Protein AF-A0A380HQI9-F1 (afdb_monomer_lite)

Structure (mmCIF, N/CA/C/O backbone):
data_AF-A0A380HQI9-F1
#
_entry.id   AF-A0A380HQI9-F1
#
loop_
_atom_site.group_PDB
_atom_site.id
_atom_site.type_symbol
_atom_site.label_atom_id
_atom_site.label_alt_id
_atom_site.label_comp_id
_atom_site.label_asym_id
_atom_site.label_entity_id
_atom_site.label_seq_id
_atom_site.pdbx_PDB_ins_code
_atom_site.Cartn_x
_atom_site.Cartn_y
_atom_site.Cartn_z
_atom_site.occupancy
_atom_site.B_iso_or_equiv
_atom_site.auth_seq_id
_atom_site.auth_comp_id
_atom_site.auth_asym_id
_atom_site.auth_atom_id
_atom_site.pdbx_PDB_model_num
ATOM 1 N N . MET A 1 1 ? -19.184 3.535 9.173 1.00 83.31 1 MET A N 1
ATOM 2 C CA . MET A 1 1 ? -17.759 3.297 9.505 1.00 83.31 1 MET A CA 1
ATOM 3 C C . MET A 1 1 ? -17.237 4.533 10.238 1.00 83.31 1 MET A C 1
ATOM 5 O O . MET A 1 1 ? -17.594 5.613 9.791 1.00 83.31 1 MET A O 1
ATOM 9 N N . PRO A 1 2 ? -16.517 4.449 11.377 1.00 91.00 2 PRO A N 1
ATOM 10 C CA . PRO A 1 2 ? -16.039 5.631 12.096 1.00 91.00 2 PRO A CA 1
ATOM 11 C C . PRO A 1 2 ? -15.077 6.422 11.208 1.00 91.00 2 PRO A C 1
ATOM 13 O O . PRO A 1 2 ? -14.384 5.819 10.384 1.00 91.00 2 PRO A O 1
ATOM 16 N N . LYS A 1 3 ? -14.977 7.740 11.417 1.00 92.12 3 LYS A N 1
ATOM 17 C CA . LYS A 1 3 ? -14.092 8.612 10.622 1.00 92.12 3 LYS A CA 1
ATOM 18 C C . LYS A 1 3 ? -12.658 8.068 10.535 1.00 92.12 3 LYS A C 1
ATOM 20 O O . LYS A 1 3 ? -12.086 8.020 9.455 1.00 92.12 3 LYS A O 1
ATOM 25 N N . SER A 1 4 ? -12.113 7.540 11.634 1.00 90.06 4 SER A N 1
ATOM 26 C CA . SER A 1 4 ? -10.756 6.970 11.664 1.00 90.06 4 SER A CA 1
ATOM 27 C C . SER A 1 4 ? -10.571 5.699 10.822 1.00 90.06 4 SER A C 1
ATOM 29 O O . SER A 1 4 ? -9.453 5.400 10.417 1.00 90.06 4 SER A O 1
ATOM 31 N N . GLN A 1 5 ? -11.632 4.930 10.554 1.00 92.81 5 GLN A N 1
ATOM 32 C CA . GLN A 1 5 ? -11.567 3.810 9.610 1.00 92.81 5 GLN A CA 1
ATOM 33 C C . GLN A 1 5 ? -11.761 4.301 8.170 1.00 92.81 5 GLN A C 1
ATOM 35 O O . GLN A 1 5 ? -11.120 3.765 7.278 1.00 92.81 5 GLN A O 1
ATOM 40 N N . GLN A 1 6 ? -12.612 5.308 7.932 1.00 94.44 6 GLN A N 1
ATOM 41 C CA . GLN A 1 6 ? -12.789 5.911 6.599 1.00 94.44 6 GLN A CA 1
ATOM 42 C C . GLN A 1 6 ? -11.492 6.528 6.081 1.00 94.44 6 GLN A C 1
ATOM 44 O O . GLN A 1 6 ? -11.137 6.296 4.933 1.00 94.44 6 GLN A O 1
ATOM 49 N N . ILE A 1 7 ? -10.753 7.227 6.944 1.00 95.56 7 ILE A N 1
ATOM 50 C CA . ILE A 1 7 ? -9.427 7.759 6.610 1.00 95.56 7 ILE A CA 1
ATOM 51 C C . ILE A 1 7 ? -8.465 6.616 6.261 1.00 95.56 7 ILE A C 1
ATOM 53 O O . ILE A 1 7 ? -7.812 6.669 5.225 1.00 95.56 7 ILE A O 1
ATOM 57 N N . LEU A 1 8 ? -8.424 5.553 7.077 1.00 95.44 8 LEU A N 1
ATOM 58 C CA . LEU A 1 8 ? -7.578 4.385 6.807 1.00 95.44 8 LEU A CA 1
ATOM 59 C C . LEU A 1 8 ? -7.936 3.704 5.477 1.00 95.44 8 LEU A C 1
ATOM 61 O O . LEU A 1 8 ? -7.039 3.317 4.741 1.00 95.44 8 LEU A O 1
ATOM 65 N N . LEU A 1 9 ? -9.227 3.589 5.153 1.00 96.19 9 LEU A N 1
ATOM 66 C CA . LEU A 1 9 ? -9.678 3.063 3.864 1.00 96.19 9 LEU A CA 1
ATOM 67 C C . LEU A 1 9 ? -9.240 3.961 2.708 1.00 96.19 9 LEU A C 1
ATOM 69 O O . LEU A 1 9 ? -8.760 3.447 1.709 1.00 96.19 9 LEU A O 1
ATOM 73 N N . GLY A 1 10 ? -9.382 5.282 2.838 1.00 97.12 10 GLY A N 1
ATOM 74 C CA . GLY A 1 10 ? -8.934 6.221 1.810 1.00 97.12 10 GLY A CA 1
ATOM 75 C C . GLY A 1 10 ? -7.441 6.076 1.516 1.00 97.12 10 GLY A C 1
ATOM 76 O O . GLY A 1 10 ? -7.051 5.973 0.358 1.00 97.12 10 GLY A O 1
ATOM 77 N N . ILE A 1 11 ? -6.620 5.976 2.567 1.00 96.00 11 ILE A N 1
ATOM 78 C CA . ILE A 1 11 ? -5.179 5.720 2.440 1.00 96.00 11 ILE A CA 1
ATOM 79 C C . ILE A 1 11 ? -4.934 4.364 1.769 1.00 96.00 11 ILE A C 1
ATOM 81 O O . ILE A 1 11 ? -4.175 4.293 0.809 1.00 96.00 11 ILE A O 1
ATOM 85 N N . LEU A 1 12 ? -5.605 3.301 2.222 1.00 97.00 12 LEU A N 1
ATOM 86 C CA . LEU A 1 12 ? -5.439 1.959 1.663 1.00 97.00 12 LEU A CA 1
ATOM 87 C C . LEU A 1 12 ? -5.788 1.906 0.169 1.00 97.00 12 LEU A C 1
ATOM 89 O O . LEU A 1 12 ? -5.066 1.285 -0.599 1.00 97.00 12 LEU A O 1
ATOM 93 N N . LEU A 1 13 ? -6.863 2.576 -0.253 1.00 97.19 13 LEU A N 1
ATOM 94 C CA . LEU A 1 13 ? -7.263 2.629 -1.660 1.00 97.19 13 LEU A CA 1
ATOM 95 C C . LEU A 1 13 ? -6.208 3.325 -2.525 1.00 97.19 13 LEU A C 1
ATOM 97 O O . LEU A 1 13 ? -5.908 2.839 -3.610 1.00 97.19 13 LEU A O 1
ATOM 101 N N . ILE A 1 14 ? -5.611 4.417 -2.041 1.00 97.50 14 ILE A N 1
ATOM 102 C CA . ILE A 1 14 ? -4.507 5.092 -2.742 1.00 97.50 14 ILE A CA 1
ATOM 103 C C . ILE A 1 14 ? -3.300 4.155 -2.865 1.00 97.50 14 ILE A C 1
ATOM 105 O O . ILE A 1 14 ? -2.709 4.054 -3.937 1.00 97.50 14 ILE A O 1
ATOM 109 N N . PHE A 1 15 ? -2.959 3.446 -1.787 1.00 96.44 15 PHE A N 1
ATOM 110 C CA . PHE A 1 15 ? -1.848 2.496 -1.791 1.00 96.44 15 PHE A CA 1
ATOM 111 C C . PHE A 1 15 ? -2.091 1.358 -2.780 1.00 96.44 15 PHE A C 1
ATOM 113 O O . PHE A 1 15 ? -1.224 1.117 -3.603 1.00 96.44 15 PHE A O 1
ATOM 120 N N . ILE A 1 16 ? 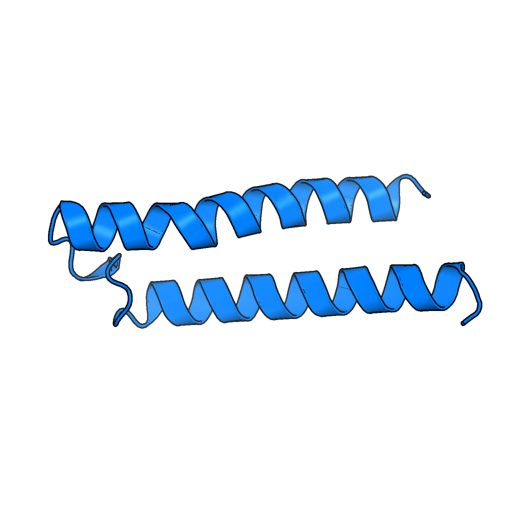-3.280 0.748 -2.795 1.00 96.31 16 ILE A N 1
ATOM 121 C CA . ILE A 1 16 ? -3.642 -0.311 -3.755 1.00 96.31 16 ILE A CA 1
ATOM 122 C C . ILE A 1 16 ? -3.529 0.177 -5.204 1.00 96.31 16 ILE A C 1
ATOM 124 O O . ILE A 1 16 ? -3.031 -0.546 -6.064 1.00 96.31 16 ILE A O 1
ATOM 128 N N . VAL A 1 17 ? -3.978 1.403 -5.489 1.00 97.56 17 VAL A N 1
ATOM 129 C CA . VAL A 1 17 ? -3.842 1.999 -6.826 1.00 97.56 17 VAL A CA 1
ATOM 130 C C . VAL A 1 17 ? -2.365 2.093 -7.206 1.00 97.56 17 VAL A C 1
ATOM 132 O O . VAL A 1 17 ? -1.980 1.634 -8.278 1.00 97.56 17 VAL A O 1
ATOM 135 N N . PHE A 1 18 ? -1.517 2.634 -6.333 1.00 96.12 18 PHE A N 1
ATOM 136 C CA . PHE A 1 18 ? -0.084 2.707 -6.606 1.00 96.12 18 PHE A CA 1
ATOM 137 C C . PHE A 1 18 ? 0.566 1.332 -6.740 1.00 96.12 18 PHE A C 1
ATOM 139 O O . PHE A 1 18 ? 1.343 1.125 -7.665 1.00 96.12 18 PHE A O 1
ATOM 146 N N . ASP A 1 19 ? 0.203 0.390 -5.882 1.00 94.88 19 ASP A N 1
ATOM 147 C CA . ASP A 1 19 ? 0.772 -0.954 -5.842 1.00 94.88 19 ASP A CA 1
ATOM 148 C C . ASP A 1 19 ? 0.466 -1.732 -7.126 1.00 94.88 19 ASP A C 1
ATOM 150 O O . ASP A 1 19 ? 1.289 -2.490 -7.627 1.00 94.88 19 ASP A O 1
ATOM 154 N N . PHE A 1 20 ? -0.695 -1.462 -7.729 1.00 94.94 20 PHE A N 1
ATOM 155 C CA . PHE A 1 20 ? -1.075 -2.015 -9.021 1.00 94.94 20 PHE A CA 1
ATOM 156 C C . PHE A 1 20 ? -0.410 -1.288 -10.200 1.00 94.94 20 PHE A C 1
ATOM 158 O O . PHE A 1 20 ? 0.179 -1.925 -11.072 1.00 94.94 20 PHE A O 1
ATOM 165 N N . PHE A 1 21 ? -0.496 0.046 -10.261 1.00 96.88 21 PHE A N 1
ATOM 166 C CA . PHE A 1 21 ? -0.071 0.795 -11.450 1.00 96.88 21 PHE A CA 1
ATOM 167 C C . PHE A 1 21 ? 1.440 1.014 -11.544 1.00 96.88 21 PHE A C 1
ATOM 169 O O . PHE A 1 21 ? 1.971 1.003 -12.655 1.00 96.88 21 PHE A O 1
ATOM 176 N N . ILE A 1 22 ? 2.144 1.208 -10.423 1.00 96.06 22 ILE A N 1
ATOM 177 C CA . ILE A 1 22 ? 3.595 1.444 -10.423 1.00 96.06 22 ILE A CA 1
ATOM 178 C C . ILE A 1 22 ? 4.346 0.317 -11.142 1.00 96.06 22 ILE A C 1
ATOM 180 O O . ILE A 1 22 ? 5.103 0.636 -12.063 1.00 96.06 22 ILE A O 1
ATOM 184 N N . PRO A 1 23 ? 4.141 -0.971 -10.807 1.00 96.19 23 PRO A N 1
ATOM 185 C CA . PRO A 1 23 ? 4.874 -2.034 -11.471 1.00 96.19 23 PRO A CA 1
ATOM 186 C C . PRO A 1 23 ? 4.468 -2.265 -12.920 1.00 96.19 23 PRO A C 1
ATOM 188 O O . PRO A 1 23 ? 5.322 -2.593 -13.738 1.00 96.19 23 PRO A O 1
ATOM 191 N N . ILE A 1 24 ? 3.208 -2.005 -13.280 1.00 96.94 24 ILE A N 1
ATOM 192 C CA . ILE A 1 24 ? 2.758 -2.050 -14.680 1.00 96.94 24 ILE A CA 1
ATOM 193 C C . ILE A 1 24 ? 3.499 -1.004 -15.518 1.00 96.94 24 ILE A C 1
ATOM 195 O O . ILE A 1 24 ? 3.992 -1.310 -16.603 1.00 96.94 24 ILE A O 1
ATOM 199 N N . ILE A 1 25 ? 3.604 0.227 -15.011 1.00 96.56 25 ILE A N 1
ATOM 200 C CA . ILE A 1 25 ? 4.354 1.304 -15.667 1.00 96.56 25 ILE A CA 1
ATOM 201 C C . ILE A 1 25 ? 5.845 0.948 -15.699 1.00 96.56 25 ILE A C 1
ATOM 203 O O . ILE A 1 25 ? 6.486 1.073 -16.740 1.00 96.56 25 ILE A O 1
ATOM 207 N N . GLY A 1 26 ? 6.402 0.462 -14.590 1.00 96.62 26 GLY A N 1
ATOM 208 C CA . GLY A 1 26 ? 7.805 0.065 -14.510 1.00 96.62 26 GLY A CA 1
ATOM 209 C C . GLY A 1 26 ? 8.185 -1.012 -15.522 1.00 96.62 26 GLY A C 1
ATOM 210 O O . GLY A 1 26 ? 9.203 -0.884 -16.201 1.00 96.62 26 GLY A O 1
ATOM 211 N N . GLU A 1 27 ? 7.342 -2.030 -15.680 1.00 96.12 27 GLU A N 1
ATOM 212 C CA . GLU A 1 27 ? 7.538 -3.088 -16.668 1.00 96.12 27 GLU A CA 1
ATOM 213 C C . GLU A 1 27 ? 7.363 -2.555 -18.099 1.00 96.12 27 GLU A C 1
ATOM 215 O O . GLU A 1 27 ? 8.222 -2.781 -18.950 1.00 96.12 27 GLU A O 1
ATOM 220 N N . GLY A 1 28 ? 6.310 -1.769 -18.353 1.00 96.94 28 GLY A N 1
ATOM 221 C CA . GLY A 1 28 ? 6.006 -1.218 -19.678 1.00 96.94 28 GLY A CA 1
ATOM 222 C C . GLY A 1 28 ? 7.060 -0.243 -20.217 1.00 96.94 28 GLY A C 1
ATOM 223 O O . GLY A 1 28 ? 7.320 -0.227 -21.418 1.00 96.94 28 GLY A O 1
ATOM 224 N N . PHE A 1 29 ? 7.699 0.538 -19.341 1.00 96.88 29 PHE A N 1
ATOM 225 C CA . PHE A 1 29 ? 8.762 1.488 -19.700 1.00 96.88 29 PHE A CA 1
ATOM 226 C C . PHE A 1 29 ? 10.175 0.968 -19.400 1.00 96.88 29 PHE A C 1
ATOM 228 O O . PHE A 1 29 ? 11.148 1.700 -19.572 1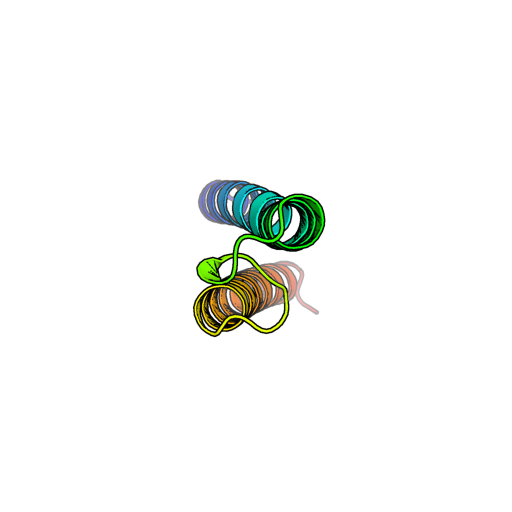.00 96.88 29 PHE A O 1
ATOM 235 N N . ASN A 1 30 ? 10.305 -0.292 -18.973 1.00 95.12 30 ASN A N 1
ATOM 236 C CA . ASN A 1 30 ? 11.582 -0.940 -18.673 1.00 95.12 30 ASN A CA 1
ATOM 237 C C . ASN A 1 30 ? 12.411 -0.212 -17.583 1.00 95.12 30 ASN A C 1
ATOM 239 O O . ASN A 1 30 ? 13.641 -0.206 -17.614 1.00 95.12 30 ASN A O 1
ATOM 243 N N . ILE A 1 31 ? 11.740 0.392 -16.595 1.00 96.25 31 ILE A N 1
ATOM 244 C CA . ILE A 1 31 ? 12.359 1.130 -15.484 1.00 96.25 31 ILE A CA 1
ATOM 245 C C . ILE A 1 31 ? 12.690 0.150 -14.357 1.00 96.25 31 ILE A C 1
ATOM 247 O O . ILE A 1 31 ? 11.810 -0.228 -13.588 1.00 96.25 31 ILE A O 1
ATOM 251 N N . GLU A 1 32 ? 13.962 -0.238 -14.220 1.00 93.44 32 GLU A N 1
ATOM 252 C CA . GLU A 1 32 ? 14.411 -1.294 -13.290 1.00 93.44 32 GLU A CA 1
ATOM 253 C C . GLU A 1 32 ? 13.900 -1.139 -11.852 1.00 93.44 32 GLU A C 1
ATOM 255 O O . GLU A 1 32 ? 13.444 -2.108 -11.249 1.00 93.44 32 GLU A O 1
ATOM 260 N N . ILE A 1 33 ? 13.915 0.085 -11.320 1.00 94.69 33 ILE A N 1
ATOM 261 C CA . ILE A 1 33 ? 13.514 0.391 -9.936 1.00 94.69 33 ILE A CA 1
ATOM 262 C C . ILE A 1 33 ? 12.014 0.161 -9.708 1.00 94.69 33 ILE A C 1
ATOM 264 O O . ILE A 1 33 ? 11.594 -0.087 -8.577 1.00 94.69 33 ILE A O 1
ATOM 268 N N . LEU A 1 34 ? 11.206 0.218 -10.764 1.00 96.00 34 LEU A N 1
ATOM 269 C CA . LEU A 1 34 ? 9.754 0.099 -10.697 1.00 96.00 34 LEU A CA 1
ATOM 270 C C . LEU A 1 34 ? 9.249 -1.239 -11.245 1.00 96.00 34 LEU A C 1
ATOM 272 O O . LEU A 1 34 ? 8.049 -1.437 -11.259 1.00 96.00 34 LEU A O 1
ATOM 276 N N . LYS A 1 35 ? 10.104 -2.165 -11.692 1.00 95.44 35 LYS A N 1
ATOM 277 C CA . LYS A 1 35 ? 9.658 -3.489 -12.169 1.00 95.44 35 LYS A CA 1
ATOM 278 C C . LYS A 1 35 ? 9.083 -4.345 -11.044 1.00 95.44 35 LYS A C 1
ATOM 280 O O . LYS A 1 35 ? 9.461 -4.187 -9.884 1.00 95.44 35 LYS A O 1
ATOM 285 N N . PHE A 1 36 ? 8.285 -5.354 -11.392 1.00 92.44 36 PHE A N 1
ATOM 286 C CA . PHE A 1 36 ? 7.760 -6.335 -10.425 1.00 92.44 36 PHE A CA 1
ATOM 287 C C . PHE A 1 36 ? 8.856 -7.057 -9.623 1.00 92.44 36 PHE A C 1
ATOM 289 O O . PHE A 1 36 ? 8.656 -7.449 -8.473 1.00 92.44 36 PHE A O 1
ATOM 296 N N . SER A 1 37 ? 10.039 -7.244 -10.213 1.00 93.12 37 SER A N 1
ATOM 297 C CA . SER A 1 37 ? 11.180 -7.876 -9.544 1.00 93.12 37 SER A CA 1
ATOM 298 C C . SER A 1 37 ? 11.894 -6.956 -8.546 1.00 93.12 37 SER A C 1
ATOM 300 O O . SER A 1 37 ? 12.632 -7.462 -7.693 1.00 93.12 37 SER A O 1
ATOM 302 N N . SER A 1 38 ? 11.659 -5.641 -8.624 1.00 95.62 38 SER A N 1
ATOM 303 C CA . SER A 1 38 ? 12.328 -4.622 -7.819 1.00 95.62 38 SER A CA 1
ATOM 304 C C . SER A 1 38 ? 12.067 -4.803 -6.329 1.00 95.62 38 SER A C 1
ATOM 306 O O . SER A 1 38 ? 10.943 -5.047 -5.884 1.00 95.62 38 SER A O 1
ATOM 308 N N . ILE A 1 39 ? 13.117 -4.604 -5.531 1.00 96.50 39 ILE A N 1
ATOM 309 C CA . ILE A 1 39 ? 13.009 -4.607 -4.073 1.00 96.50 39 ILE A CA 1
ATOM 310 C C . ILE A 1 39 ? 12.100 -3.480 -3.564 1.00 96.50 39 ILE A C 1
ATOM 312 O O . ILE A 1 39 ? 11.388 -3.673 -2.585 1.00 96.50 39 ILE A O 1
ATOM 316 N N . TYR A 1 40 ? 12.066 -2.333 -4.249 1.00 94.75 40 TYR A N 1
ATOM 317 C CA . TYR A 1 40 ? 11.246 -1.189 -3.846 1.00 94.75 40 TYR A CA 1
ATOM 318 C C . TYR A 1 40 ? 9.754 -1.481 -4.007 1.00 94.75 40 TYR A C 1
ATOM 320 O O . TYR A 1 40 ? 8.981 -1.201 -3.094 1.00 94.75 40 TYR A O 1
ATOM 328 N N . VAL A 1 41 ? 9.368 -2.112 -5.121 1.00 96.19 41 VAL A N 1
ATOM 329 C CA . VAL A 1 41 ? 7.987 -2.559 -5.359 1.00 96.19 41 VAL A CA 1
ATOM 330 C C . VAL A 1 41 ? 7.581 -3.604 -4.321 1.00 96.19 41 VAL A C 1
ATOM 332 O O . VAL A 1 41 ? 6.532 -3.468 -3.709 1.00 96.19 41 VAL A O 1
ATOM 335 N N . LYS A 1 42 ? 8.444 -4.586 -4.027 1.00 96.62 42 LYS A N 1
ATOM 336 C CA . LYS A 1 42 ? 8.162 -5.609 -3.001 1.00 96.62 42 LYS A CA 1
ATOM 337 C C . LYS A 1 42 ? 7.999 -5.031 -1.596 1.00 96.62 42 LYS A C 1
ATOM 339 O O . LYS A 1 42 ? 7.160 -5.494 -0.830 1.00 96.62 42 LYS A O 1
ATOM 344 N N . ILE A 1 43 ? 8.810 -4.037 -1.233 1.00 96.75 43 ILE A N 1
ATOM 345 C CA . ILE A 1 43 ? 8.670 -3.339 0.051 1.00 96.75 43 ILE A CA 1
ATOM 346 C C . ILE A 1 43 ? 7.346 -2.570 0.089 1.00 96.75 43 ILE A C 1
ATOM 348 O O . ILE A 1 43 ? 6.663 -2.592 1.112 1.00 96.75 43 ILE A O 1
ATOM 352 N N . PHE A 1 44 ? 6.980 -1.906 -1.009 1.00 96.25 44 PHE A N 1
ATOM 353 C CA . PHE A 1 44 ? 5.725 -1.168 -1.100 1.00 96.25 44 PHE A CA 1
ATOM 354 C C . PHE A 1 44 ? 4.502 -2.092 -0.979 1.00 96.25 44 PHE A C 1
ATOM 356 O O . PHE A 1 44 ? 3.635 -1.821 -0.149 1.00 96.25 44 PHE A O 1
ATOM 363 N N . ASP A 1 45 ? 4.500 -3.228 -1.681 1.00 96.56 45 ASP A N 1
ATOM 364 C CA . ASP A 1 45 ? 3.470 -4.275 -1.586 1.00 96.56 45 ASP A CA 1
ATOM 365 C C . ASP A 1 45 ? 3.339 -4.799 -0.145 1.00 96.56 45 ASP A C 1
ATOM 367 O O . ASP A 1 45 ? 2.257 -4.816 0.445 1.00 96.56 45 ASP A O 1
ATOM 371 N N . MET A 1 46 ? 4.465 -5.080 0.522 1.00 97.31 46 MET A N 1
ATOM 372 C CA . MET A 1 46 ? 4.460 -5.478 1.936 1.00 97.31 46 MET A CA 1
ATOM 373 C C . MET A 1 46 ? 3.840 -4.419 2.861 1.00 97.31 46 MET A C 1
ATOM 375 O O . MET A 1 46 ? 3.127 -4.768 3.807 1.00 97.31 46 MET A O 1
ATOM 379 N N . ILE A 1 47 ? 4.072 -3.127 2.610 1.00 96.75 47 ILE A N 1
ATOM 380 C CA . ILE A 1 47 ? 3.437 -2.045 3.378 1.00 96.75 47 ILE A CA 1
ATOM 381 C C . ILE A 1 47 ? 1.926 -2.023 3.113 1.00 96.75 47 ILE A C 1
ATOM 383 O O . ILE A 1 47 ? 1.141 -1.941 4.065 1.00 96.75 47 ILE A O 1
ATOM 387 N N . THR A 1 48 ? 1.507 -2.140 1.852 1.00 96.88 48 THR A N 1
ATOM 388 C CA . THR A 1 48 ? 0.093 -2.213 1.459 1.00 96.88 48 THR A CA 1
ATOM 389 C C . THR A 1 48 ? -0.604 -3.401 2.129 1.00 96.88 48 THR A C 1
ATOM 391 O O . THR A 1 48 ? -1.689 -3.241 2.700 1.00 96.88 48 THR A O 1
ATOM 394 N N . LEU A 1 49 ? 0.047 -4.567 2.178 1.00 97.50 49 LEU A N 1
ATOM 395 C CA . LEU A 1 49 ? -0.443 -5.771 2.849 1.00 97.50 49 LEU A CA 1
ATOM 396 C C . LEU A 1 49 ? -0.627 -5.566 4.361 1.00 97.50 49 LEU A C 1
ATOM 398 O O . LEU A 1 49 ? -1.659 -5.951 4.923 1.00 97.50 49 LEU A O 1
ATOM 402 N N . ILE A 1 50 ? 0.341 -4.933 5.033 1.00 97.69 50 ILE A N 1
ATOM 403 C CA . ILE A 1 50 ? 0.250 -4.617 6.468 1.00 97.69 50 ILE A CA 1
ATOM 404 C C . ILE A 1 50 ? -0.930 -3.674 6.731 1.00 97.69 50 ILE A C 1
ATOM 406 O O . ILE A 1 50 ? -1.747 -3.933 7.620 1.00 97.69 50 ILE A O 1
ATOM 410 N N . LEU A 1 51 ? -1.063 -2.602 5.943 1.00 96.56 51 LEU A N 1
ATOM 411 C CA . LEU A 1 51 ? -2.169 -1.650 6.074 1.00 96.56 51 LEU A CA 1
ATOM 412 C C . LEU A 1 51 ? -3.526 -2.317 5.826 1.00 96.56 51 LEU A C 1
ATOM 414 O O . LEU A 1 51 ? -4.472 -2.080 6.584 1.00 96.56 51 LEU A O 1
ATOM 418 N N . SER A 1 52 ? -3.608 -3.189 4.819 1.00 96.94 52 SER A N 1
ATOM 419 C CA . SER A 1 52 ? -4.800 -3.982 4.513 1.00 96.94 52 SER A CA 1
ATOM 420 C C . SER A 1 52 ? -5.171 -4.897 5.680 1.00 96.94 52 SER A C 1
ATOM 422 O O . SER A 1 52 ? -6.316 -4.904 6.132 1.00 96.94 52 SER A O 1
ATOM 424 N N . THR A 1 53 ? -4.189 -5.586 6.261 1.00 97.44 53 THR A N 1
ATOM 425 C CA . THR A 1 53 ? -4.397 -6.470 7.415 1.00 97.44 53 THR A CA 1
ATOM 426 C C . THR A 1 53 ? -4.923 -5.698 8.626 1.00 97.44 53 THR A C 1
ATOM 428 O O . THR A 1 53 ? -5.917 -6.099 9.237 1.00 97.44 53 THR A O 1
ATOM 431 N N . ILE A 1 54 ? -4.324 -4.544 8.946 1.00 96.12 54 ILE A N 1
ATOM 432 C CA . ILE A 1 54 ? -4.793 -3.664 10.029 1.00 96.12 54 ILE A CA 1
ATOM 433 C C . ILE A 1 54 ? -6.222 -3.187 9.753 1.00 96.12 54 ILE A C 1
ATOM 435 O O . ILE A 1 54 ? -7.064 -3.164 10.658 1.00 96.12 54 ILE A O 1
ATOM 439 N N . PHE A 1 55 ? -6.516 -2.800 8.511 1.00 95.88 55 PHE A N 1
ATOM 440 C CA . PHE A 1 55 ? -7.849 -2.379 8.108 1.00 95.88 55 PHE A CA 1
ATOM 441 C C . PHE A 1 55 ? -8.877 -3.497 8.321 1.00 95.88 55 PHE A C 1
ATOM 443 O O . PHE A 1 55 ? -9.871 -3.273 9.019 1.00 95.88 55 PHE A O 1
ATOM 450 N N . VAL A 1 56 ? -8.616 -4.696 7.792 1.00 95.00 56 VAL A N 1
ATOM 451 C CA . VAL A 1 56 ? -9.492 -5.869 7.917 1.00 95.00 56 VAL A CA 1
ATOM 452 C C . VAL A 1 56 ? -9.698 -6.239 9.384 1.00 95.00 56 VAL A C 1
ATOM 454 O O . VAL A 1 56 ? -10.844 -6.354 9.815 1.00 95.00 56 VAL A O 1
ATOM 457 N N . TYR A 1 57 ? -8.631 -6.315 10.185 1.00 95.00 57 TYR A N 1
ATOM 458 C CA . TYR A 1 57 ? -8.725 -6.582 11.624 1.00 95.00 57 TYR A CA 1
ATOM 459 C C . TYR A 1 57 ? -9.674 -5.601 12.325 1.00 95.00 57 TYR A C 1
ATOM 461 O O . TYR A 1 57 ? -10.574 -5.999 13.071 1.00 95.00 57 TYR A O 1
ATOM 469 N N . ARG A 1 58 ? -9.531 -4.298 12.047 1.00 93.06 58 ARG A N 1
ATOM 47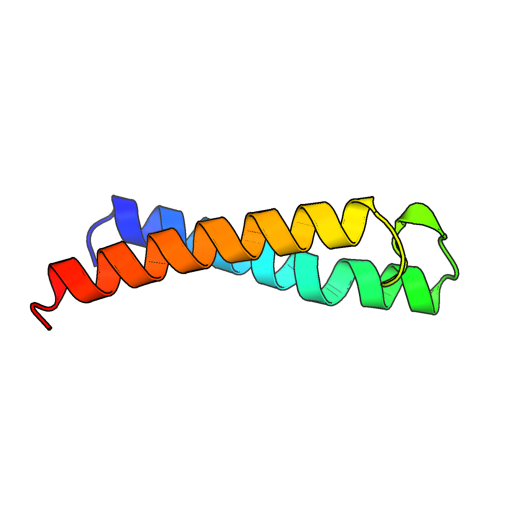0 C CA . ARG A 1 58 ? -10.408 -3.273 12.629 1.00 93.06 58 ARG A CA 1
ATOM 471 C C . ARG A 1 58 ? -11.855 -3.406 12.138 1.00 93.06 58 ARG A C 1
ATOM 473 O O . ARG A 1 58 ? -12.766 -3.085 12.902 1.00 93.06 58 ARG A O 1
ATOM 480 N N . GLN A 1 59 ? -12.090 -3.832 10.893 1.00 92.19 59 GLN A N 1
ATOM 481 C CA . GLN A 1 59 ? -13.443 -4.075 10.375 1.00 92.19 59 GLN A CA 1
ATOM 482 C C . GLN A 1 59 ? -14.108 -5.268 11.063 1.00 92.19 59 GLN A C 1
ATOM 484 O O . GLN A 1 59 ? -15.243 -5.135 11.523 1.00 92.19 59 GLN A O 1
ATOM 489 N N . VAL A 1 60 ? -13.398 -6.394 11.175 1.00 93.25 60 VAL A N 1
ATOM 490 C CA . VAL A 1 60 ? -13.890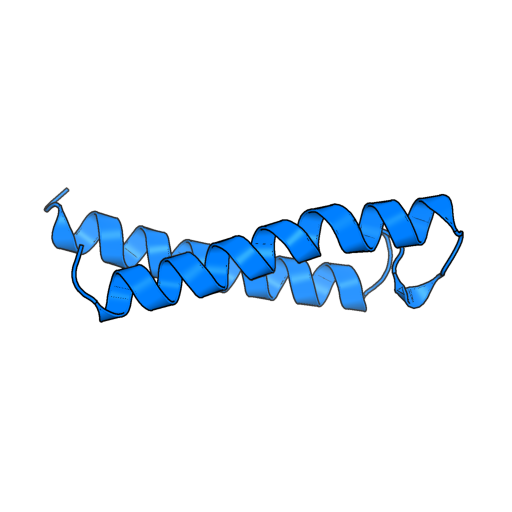 -7.625 11.814 1.00 93.25 60 VAL A CA 1
ATOM 491 C C . VAL A 1 60 ? -14.235 -7.358 13.279 1.00 93.25 60 VAL A C 1
ATOM 493 O O . VAL A 1 60 ? -15.384 -7.541 13.676 1.00 93.25 60 VAL A O 1
ATOM 496 N N . LYS A 1 61 ? -13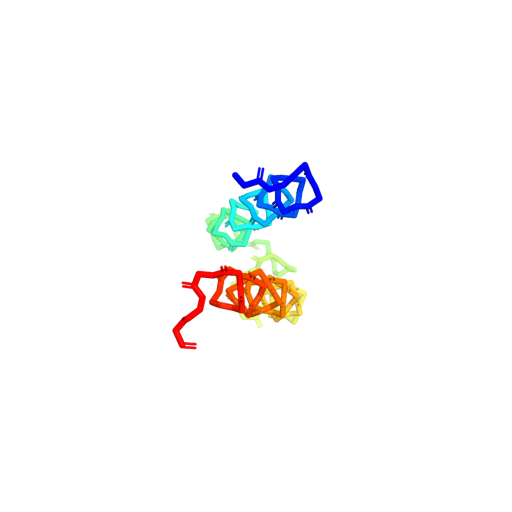.301 -6.772 14.046 1.00 91.25 61 LYS A N 1
ATOM 497 C CA . LYS A 1 61 ? -13.511 -6.434 15.465 1.00 91.25 61 LYS A CA 1
ATOM 498 C C . LYS A 1 61 ? -14.732 -5.538 15.701 1.00 91.25 61 LYS A C 1
ATOM 500 O O . LYS A 1 61 ? -15.399 -5.661 16.720 1.00 91.25 61 LYS A O 1
ATOM 505 N N . ARG A 1 62 ? -15.033 -4.618 14.776 1.00 87.19 62 ARG A N 1
ATOM 506 C CA . ARG A 1 62 ? -16.212 -3.740 14.876 1.00 87.19 62 ARG A CA 1
ATOM 507 C C . ARG A 1 62 ? -17.514 -4.487 14.578 1.00 87.19 62 ARG A C 1
ATOM 509 O O . ARG A 1 62 ? -18.535 -4.155 15.170 1.00 87.19 62 ARG A O 1
ATOM 516 N N . LYS A 1 63 ? -17.505 -5.403 13.608 1.00 85.50 63 LYS A N 1
ATOM 517 C CA . LYS A 1 63 ? -18.707 -6.134 13.184 1.00 85.50 63 LYS A CA 1
ATOM 518 C C . LYS A 1 63 ? -19.076 -7.280 14.131 1.00 85.50 63 LYS A C 1
ATOM 520 O O . LYS A 1 63 ? -20.192 -7.768 14.023 1.00 85.50 63 LYS A O 1
ATOM 525 N N . GLY A 1 64 ? -18.193 -7.639 15.066 1.00 71.88 64 GLY A N 1
ATOM 526 C CA . GLY A 1 64 ? -18.469 -8.643 16.095 1.00 71.88 64 GLY A CA 1
ATOM 527 C C . GLY A 1 64 ? -18.517 -10.071 15.554 1.00 71.88 64 GLY A C 1
ATOM 528 O O . GLY A 1 64 ? -19.293 -10.868 16.068 1.00 71.88 64 GLY A O 1
ATOM 529 N N . PHE A 1 65 ? -17.737 -10.354 14.505 1.00 57.19 65 PHE A N 1
ATOM 530 C CA . PHE A 1 65 ? -17.460 -11.725 14.069 1.00 57.19 65 PHE A CA 1
ATOM 531 C C . PHE A 1 65 ? -16.562 -12.442 15.076 1.00 57.19 65 PHE A C 1
ATOM 533 O O . PHE A 1 65 ? -15.641 -11.770 15.604 1.00 57.19 65 PHE A O 1
#

Secondary structure (DSSP, 8-state):
--HHHHHHHHHHHHHHHHHHHHHHHHHHTT-GGGSTT-HHHHHHHHHHHHHHHHHHHHHHHHHT-

pLDDT: mean 94.12, std 6.09, range [57.19, 9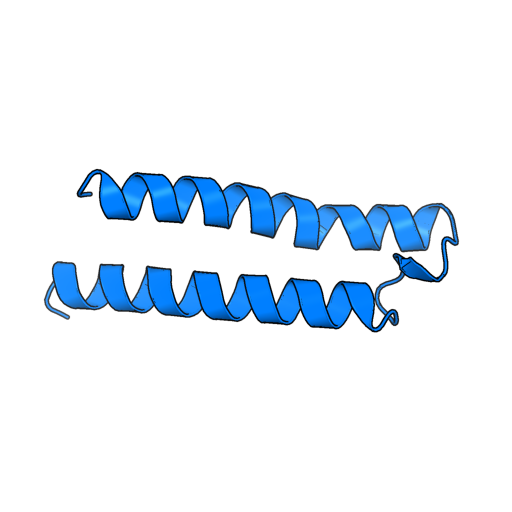7.69]

Foldseek 3Di:
DDPVLVVLVVVLVVLVVCLVVQQVVCVVVVPQCRHPVHPNSVVSVVVSVVSVVVSVVVVCVVVVD

Organism: Staphylococcus saprophyticus (NCBI:txid29385)

Radius of gyration: 14.46 Å; chains: 1; bounding box: 33×20×36 Å

Sequence (65 aa):
MPKSQQILLGILLIFIVFDFFIPIIGEGFNIEILKFSSIYVKIFDMITLILSTIFVYRQVKRKGF